Protein AF-A0A4Q8K883-F1 (afdb_monomer_lite)

Radius of gyration: 25.44 Å; chains: 1; bounding box: 75×33×48 Å

pLDDT: mean 84.34, std 14.87, range [52.84, 98.75]

InterPro domains:
  IPR035940 CAP superfamily [G3DSA:3.40.33.10] (22-77)
  IPR035940 CAP superfamily [SSF55797] (31-76)

Organism: Deinopis subrufa (NCBI:txid1905329)

Secondary structure (DSSP, 8-state):
--HHHHHHHHHHHHHHHT----PPPHHHHTT-TT-GGGSPPPTT------S--HHHHHHHHHHHHHHHHHHHTT---

Foldseek 3Di:
DDPVVVVVVVVVVVVVVPPDDPDDDVVQVVVPVPGPVNDDPDPPDDDPDDDDDPVRVVVVVVVVVVVVVCVVVVVPD

Sequence (77 aa):
MPLKTFLACSFILAVLVTAEGRDCPEKYKRFTPDHTFCKDPNPTCKVYQRGVTEEQKKLILKVHNEYRSRLATGQEN

Structure (mmCIF, N/CA/C/O backbone):
data_AF-A0A4Q8K883-F1
#
_entry.id   AF-A0A4Q8K883-F1
#
loop_
_atom_site.group_PDB
_atom_site.id
_atom_site.type_symbol
_atom_site.label_atom_id
_atom_site.label_alt_id
_atom_site.label_comp_id
_atom_site.label_asym_id
_atom_site.label_entity_id
_atom_site.label_seq_id
_atom_site.pdbx_PDB_ins_code
_atom_site.Cartn_x
_atom_site.Cartn_y
_atom_site.Cartn_z
_atom_site.occupancy
_atom_site.B_iso_or_equiv
_atom_site.auth_seq_id
_atom_site.auth_comp_id
_atom_site.auth_asym_id
_atom_site.auth_atom_id
_atom_site.pdbx_PDB_model_num
ATOM 1 N N . MET A 1 1 ? 46.910 -20.572 -27.010 1.00 56.75 1 MET A N 1
ATOM 2 C CA . MET A 1 1 ? 45.620 -19.899 -27.291 1.00 56.75 1 MET A CA 1
ATOM 3 C C . MET A 1 1 ? 45.899 -18.410 -27.473 1.00 56.75 1 MET A C 1
ATOM 5 O O . MET A 1 1 ? 46.597 -17.863 -26.627 1.00 56.75 1 MET A O 1
ATOM 9 N N . PRO A 1 2 ? 45.493 -17.768 -28.582 1.00 74.88 2 PRO A N 1
ATOM 10 C CA . PRO A 1 2 ? 45.896 -16.389 -28.868 1.00 74.88 2 PRO A CA 1
ATOM 11 C C . PRO A 1 2 ? 45.297 -15.392 -27.863 1.00 74.88 2 PRO A C 1
ATOM 13 O O . PRO A 1 2 ? 44.099 -15.418 -27.601 1.00 74.88 2 PRO A O 1
ATOM 16 N N . LEU A 1 3 ? 46.111 -14.465 -27.351 1.00 65.50 3 LEU A N 1
ATOM 17 C CA . LEU A 1 3 ? 45.741 -13.438 -26.358 1.00 65.50 3 LEU A CA 1
ATOM 18 C C . LEU A 1 3 ? 44.445 -12.671 -26.707 1.00 65.50 3 LEU A C 1
ATOM 20 O O . LEU A 1 3 ? 43.655 -12.331 -25.831 1.00 65.50 3 LEU A O 1
ATOM 24 N N . LYS A 1 4 ? 44.181 -12.487 -28.008 1.00 65.75 4 LYS A N 1
ATOM 25 C CA . LYS A 1 4 ? 42.957 -11.869 -28.545 1.00 65.75 4 LYS A CA 1
ATOM 26 C C . LYS A 1 4 ? 41.685 -12.668 -28.230 1.00 65.75 4 LYS A C 1
ATOM 28 O O . LYS A 1 4 ? 40.657 -12.074 -27.934 1.00 65.75 4 LYS A O 1
ATOM 33 N N . THR A 1 5 ? 41.761 -14.001 -28.249 1.00 64.00 5 THR A N 1
ATOM 34 C CA . THR A 1 5 ? 40.630 -14.872 -27.873 1.00 64.00 5 THR A CA 1
ATOM 35 C C . THR A 1 5 ? 40.353 -14.837 -26.374 1.00 64.00 5 THR A C 1
ATOM 37 O O . THR A 1 5 ? 39.198 -14.889 -25.973 1.00 64.00 5 THR A O 1
ATOM 40 N N . PHE A 1 6 ? 41.385 -14.656 -25.546 1.00 67.81 6 PHE A N 1
ATOM 41 C CA . PHE A 1 6 ? 41.226 -14.561 -24.094 1.00 67.81 6 PHE A CA 1
ATOM 42 C C . PHE A 1 6 ? 40.548 -13.244 -23.679 1.00 67.81 6 PHE A C 1
ATOM 44 O O . PHE A 1 6 ? 39.593 -13.259 -22.907 1.00 67.81 6 PHE A O 1
ATOM 51 N N . LEU A 1 7 ? 40.980 -12.121 -24.267 1.00 65.88 7 LEU A N 1
ATOM 52 C CA . LEU A 1 7 ? 40.382 -10.794 -24.057 1.00 65.88 7 LEU A CA 1
ATOM 53 C C . LEU A 1 7 ? 38.930 -10.707 -24.551 1.00 65.88 7 LEU A C 1
ATOM 55 O O . LEU A 1 7 ? 38.090 -10.098 -23.893 1.00 65.88 7 LEU A O 1
ATOM 59 N N . ALA A 1 8 ? 38.614 -11.330 -25.690 1.00 69.12 8 ALA A N 1
ATOM 60 C CA . ALA A 1 8 ? 37.244 -11.374 -26.197 1.00 69.12 8 ALA A CA 1
ATOM 61 C C . ALA A 1 8 ? 36.321 -12.176 -25.260 1.00 69.12 8 ALA A C 1
ATOM 63 O O . ALA A 1 8 ? 35.233 -11.712 -24.923 1.00 69.12 8 ALA A O 1
ATOM 64 N N . CYS A 1 9 ? 36.773 -13.338 -24.775 1.00 66.94 9 CYS A N 1
ATOM 65 C CA . CYS A 1 9 ? 36.006 -14.154 -23.833 1.00 66.94 9 CYS A CA 1
ATOM 66 C C . CYS A 1 9 ? 35.787 -13.460 -22.480 1.00 66.94 9 CYS A C 1
ATOM 68 O O . CYS A 1 9 ? 34.696 -13.568 -21.922 1.00 66.94 9 CYS A O 1
ATOM 70 N N . SER A 1 10 ? 36.773 -12.714 -21.962 1.00 64.94 10 SER A N 1
ATOM 71 C CA . SER A 1 10 ? 36.603 -11.973 -20.703 1.00 64.94 10 SER A CA 1
ATOM 72 C C . SER A 1 10 ? 35.594 -10.831 -20.830 1.00 64.94 10 SER A C 1
ATOM 74 O O . SER A 1 10 ? 34.829 -10.583 -19.902 1.00 64.94 10 SER A O 1
ATOM 76 N N . PHE A 1 11 ? 35.558 -10.158 -21.986 1.00 64.25 11 PHE A N 1
ATOM 77 C CA . PHE A 1 11 ? 34.584 -9.098 -22.255 1.00 64.25 11 PHE A CA 1
ATOM 78 C C . PHE A 1 11 ? 33.154 -9.650 -22.352 1.00 64.25 11 PHE A C 1
ATOM 80 O O . PHE A 1 11 ? 32.233 -9.071 -21.784 1.00 64.25 11 PHE A O 1
ATOM 87 N N . ILE A 1 12 ? 32.970 -10.799 -23.013 1.00 65.56 12 ILE A N 1
ATOM 88 C CA . ILE A 1 12 ? 31.662 -11.467 -23.136 1.00 65.56 12 ILE A CA 1
ATOM 89 C C . ILE A 1 12 ? 31.148 -11.938 -21.766 1.00 65.56 12 ILE A C 1
ATOM 91 O O . ILE A 1 12 ? 29.972 -11.753 -21.455 1.00 65.56 12 ILE A O 1
ATOM 95 N N . LEU A 1 13 ? 32.024 -12.495 -20.923 1.00 62.62 13 LEU A N 1
ATOM 96 C CA . LEU A 1 13 ? 31.655 -12.938 -19.576 1.00 62.62 13 LEU A CA 1
ATOM 97 C C . LEU A 1 13 ? 31.219 -11.760 -18.687 1.00 62.62 13 LEU A C 1
ATOM 99 O O . LEU A 1 13 ? 30.243 -11.878 -17.953 1.00 62.62 13 LEU A O 1
ATOM 103 N N . ALA A 1 14 ? 31.890 -10.609 -18.794 1.00 62.44 14 ALA A N 1
ATOM 104 C CA . ALA A 1 14 ? 31.540 -9.411 -18.031 1.00 62.44 14 ALA A CA 1
ATOM 105 C C . ALA A 1 14 ? 30.163 -8.831 -18.411 1.00 62.44 14 ALA A C 1
ATOM 107 O O . ALA A 1 14 ? 29.458 -8.330 -17.540 1.00 62.44 14 ALA A O 1
ATOM 108 N N . VAL A 1 15 ? 29.752 -8.929 -19.682 1.00 62.03 15 VAL A N 1
ATOM 109 C CA . VAL A 1 15 ? 28.436 -8.449 -20.152 1.00 62.03 15 VAL A CA 1
ATOM 110 C C . VAL A 1 15 ? 27.288 -9.360 -19.697 1.00 62.03 15 VAL A C 1
ATOM 112 O O . VAL A 1 15 ? 26.190 -8.875 -19.450 1.00 62.03 15 VAL A O 1
ATOM 115 N N . LEU A 1 16 ? 27.523 -10.668 -19.542 1.00 58.38 16 LEU A N 1
ATOM 116 C CA . LEU A 1 16 ? 26.512 -11.598 -19.016 1.00 58.38 16 LEU A CA 1
ATOM 117 C C . LEU A 1 16 ? 26.282 -11.432 -17.505 1.00 58.38 16 LEU A C 1
ATOM 119 O O . LEU A 1 16 ? 25.177 -11.671 -17.026 1.00 58.38 16 LEU A O 1
ATOM 123 N N . VAL A 1 17 ? 27.306 -11.004 -16.760 1.00 58.50 17 VAL A N 1
ATOM 124 C CA . VAL A 1 17 ? 27.241 -10.823 -15.298 1.00 58.50 17 VAL A CA 1
ATOM 125 C C . VAL A 1 17 ? 26.398 -9.606 -14.885 1.00 58.50 17 VAL A C 1
ATOM 127 O O . VAL A 1 17 ? 25.932 -9.557 -13.754 1.00 58.50 17 VAL A O 1
ATOM 130 N N . THR A 1 18 ? 26.136 -8.645 -15.776 1.00 52.84 18 THR A N 1
ATOM 131 C CA . THR A 1 18 ? 25.403 -7.409 -15.431 1.00 52.84 18 THR A CA 1
ATOM 132 C C . THR A 1 18 ? 23.890 -7.465 -15.675 1.00 52.84 18 THR A C 1
ATOM 134 O O . THR A 1 18 ? 23.208 -6.451 -15.516 1.00 52.84 18 THR A O 1
ATOM 137 N N . ALA A 1 19 ? 23.330 -8.627 -16.024 1.00 54.44 19 ALA A N 1
ATOM 138 C CA . ALA A 1 19 ? 21.884 -8.812 -16.155 1.00 54.44 19 ALA A CA 1
ATOM 139 C C . ALA A 1 19 ? 21.222 -9.058 -14.784 1.00 54.44 19 ALA A C 1
ATOM 141 O O . ALA A 1 19 ? 20.698 -10.136 -14.511 1.00 54.44 19 ALA A O 1
ATOM 142 N N . GLU A 1 20 ? 21.245 -8.058 -13.903 1.00 56.09 20 GLU A N 1
ATOM 143 C CA . GLU A 1 20 ? 20.496 -8.112 -12.646 1.00 56.09 20 GLU A CA 1
ATOM 144 C C . GLU A 1 20 ? 19.004 -7.860 -12.922 1.00 56.09 20 GLU A C 1
ATOM 146 O O . GLU A 1 20 ? 18.545 -6.723 -13.068 1.00 56.09 20 GLU A O 1
ATOM 151 N N . GLY A 1 21 ? 18.218 -8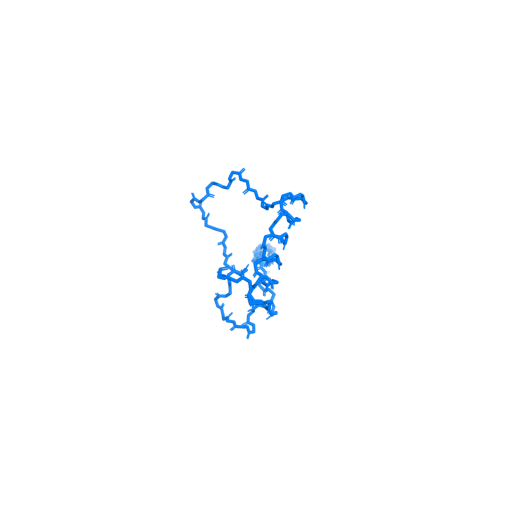.937 -13.004 1.00 58.12 21 GLY A N 1
ATOM 152 C CA . GLY A 1 21 ? 16.781 -8.848 -12.758 1.00 58.12 21 GLY A CA 1
ATOM 153 C C . GLY A 1 21 ? 16.559 -8.380 -11.319 1.00 58.12 21 GLY A C 1
ATOM 154 O O . GLY A 1 21 ? 17.318 -8.742 -10.424 1.00 58.12 21 GLY A O 1
ATOM 155 N N . ARG A 1 22 ? 15.540 -7.553 -11.064 1.00 66.44 22 ARG A N 1
ATOM 156 C CA . ARG A 1 22 ? 15.192 -7.179 -9.685 1.00 66.44 22 ARG A CA 1
ATOM 157 C C . ARG A 1 22 ? 14.785 -8.442 -8.935 1.00 66.44 22 ARG A C 1
ATOM 159 O O . ARG A 1 22 ? 13.661 -8.910 -9.101 1.00 66.44 22 ARG A O 1
ATOM 166 N N . ASP A 1 23 ? 15.681 -8.987 -8.123 1.00 75.94 23 ASP A N 1
ATOM 167 C CA . ASP A 1 23 ? 15.390 -10.211 -7.392 1.00 75.94 23 ASP A CA 1
ATOM 168 C C . ASP A 1 23 ? 14.203 -10.004 -6.442 1.00 75.94 23 ASP A C 1
ATOM 170 O O . ASP A 1 23 ? 14.199 -9.145 -5.556 1.00 75.94 23 ASP A O 1
ATOM 174 N N . CYS A 1 24 ? 13.159 -10.807 -6.653 1.00 84.81 24 CYS A N 1
ATOM 175 C CA . CYS A 1 24 ? 11.976 -10.859 -5.804 1.00 84.81 24 CYS A CA 1
ATOM 176 C C . CYS A 1 24 ? 12.380 -11.312 -4.387 1.00 84.81 24 CYS A C 1
ATOM 178 O O . CYS A 1 24 ? 12.903 -12.419 -4.237 1.00 84.81 24 CYS A O 1
ATOM 180 N N . PRO A 1 25 ? 12.114 -10.516 -3.331 1.00 90.19 25 PRO A N 1
ATOM 181 C CA . PRO A 1 25 ? 12.472 -10.892 -1.967 1.00 90.19 25 PRO A CA 1
ATOM 182 C C . PRO A 1 25 ? 11.809 -12.202 -1.516 1.00 90.19 25 PRO A C 1
ATOM 184 O O . PRO A 1 25 ? 10.595 -12.370 -1.655 1.00 90.19 25 PRO A O 1
ATOM 187 N N . GLU A 1 26 ? 12.573 -13.078 -0.857 1.00 88.50 26 GLU A N 1
ATOM 188 C CA . GLU A 1 26 ? 12.099 -14.393 -0.379 1.00 88.50 26 GLU A CA 1
ATOM 189 C C . GLU A 1 26 ? 10.857 -14.315 0.524 1.00 88.50 26 GLU A C 1
ATOM 191 O O . GLU A 1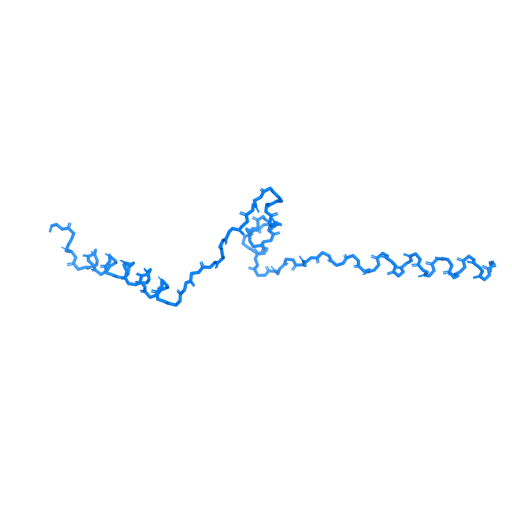 26 ? 9.976 -15.177 0.483 1.00 88.50 26 GLU A O 1
ATOM 196 N N . LYS A 1 27 ? 10.708 -13.222 1.288 1.00 91.44 27 LYS A N 1
ATOM 197 C CA . LYS A 1 27 ? 9.526 -12.989 2.136 1.00 91.44 27 LYS A CA 1
ATOM 198 C C . LYS A 1 27 ? 8.200 -12.954 1.369 1.00 91.44 27 LYS A C 1
ATOM 200 O O . LYS A 1 27 ? 7.156 -13.108 1.999 1.00 91.44 27 LYS A O 1
ATOM 205 N N . TYR A 1 28 ? 8.231 -12.709 0.060 1.00 90.81 28 TYR A N 1
ATOM 206 C CA . TYR A 1 28 ? 7.052 -12.706 -0.803 1.00 90.81 28 TYR A CA 1
ATOM 207 C C . TYR A 1 28 ? 6.861 -14.055 -1.504 1.00 90.81 28 TYR A C 1
ATOM 209 O O . TYR A 1 28 ? 5.729 -14.533 -1.574 1.00 90.81 28 TYR A O 1
ATOM 217 N N . LYS A 1 29 ? 7.955 -14.717 -1.909 1.00 86.88 29 LYS A N 1
ATOM 218 C CA . LYS A 1 29 ? 7.924 -16.061 -2.517 1.00 86.88 29 LYS A CA 1
ATOM 219 C C . LYS A 1 29 ? 7.370 -17.131 -1.577 1.00 86.88 29 LYS A C 1
ATOM 221 O O . LYS A 1 29 ? 6.703 -18.055 -2.028 1.00 86.88 29 LYS A O 1
ATOM 226 N N . ARG A 1 30 ? 7.582 -16.981 -0.262 1.00 90.44 30 ARG A N 1
ATOM 227 C CA . ARG A 1 30 ? 7.074 -17.929 0.750 1.00 90.44 30 ARG A CA 1
ATOM 228 C C . ARG A 1 30 ? 5.546 -18.066 0.784 1.00 90.44 30 ARG A C 1
ATOM 230 O O . ARG A 1 30 ? 5.053 -19.061 1.296 1.00 90.44 30 ARG A O 1
ATOM 237 N N . PHE A 1 31 ? 4.804 -17.053 0.327 1.00 89.50 31 PHE A N 1
ATOM 238 C CA . PHE A 1 31 ? 3.337 -17.088 0.314 1.00 89.50 31 PHE A CA 1
ATOM 239 C C . PHE A 1 31 ? 2.808 -17.705 -0.977 1.00 89.50 31 PHE A C 1
ATOM 241 O O . PHE A 1 31 ? 1.874 -18.500 -0.951 1.00 89.50 31 PHE A O 1
ATOM 248 N N . THR A 1 32 ? 3.396 -17.316 -2.108 1.00 89.56 32 THR A N 1
ATOM 249 C CA . THR A 1 32 ? 3.079 -17.854 -3.430 1.00 89.56 32 THR A CA 1
ATOM 250 C C . THR A 1 32 ? 4.253 -17.603 -4.384 1.00 89.56 32 THR A C 1
ATOM 252 O O . THR A 1 32 ? 4.872 -16.535 -4.302 1.00 89.56 32 THR A O 1
ATOM 255 N N . PRO A 1 33 ? 4.545 -18.531 -5.316 1.00 83.94 33 PRO A N 1
ATOM 256 C CA . PRO A 1 33 ? 5.512 -18.298 -6.389 1.00 83.94 33 PRO A CA 1
ATOM 257 C C . PRO A 1 33 ? 5.158 -17.092 -7.275 1.00 83.94 33 PRO A C 1
ATOM 259 O O . PRO A 1 33 ? 6.056 -16.453 -7.812 1.00 83.94 33 PRO A O 1
ATOM 262 N N . ASP A 1 34 ? 3.866 -16.756 -7.397 1.00 88.50 34 ASP A N 1
ATOM 263 C CA . ASP A 1 34 ? 3.349 -15.668 -8.243 1.00 88.50 34 ASP A CA 1
ATOM 264 C C . ASP A 1 34 ? 2.861 -14.462 -7.415 1.00 88.50 34 ASP A C 1
ATOM 266 O O . ASP A 1 34 ? 1.724 -13.990 -7.520 1.00 88.50 34 ASP A O 1
ATOM 270 N N . HIS A 1 35 ? 3.706 -13.976 -6.506 1.00 92.12 35 HIS A N 1
ATOM 271 C CA . HIS A 1 35 ? 3.338 -12.870 -5.623 1.00 92.12 35 HIS A CA 1
ATOM 272 C C . HIS A 1 35 ? 3.250 -11.541 -6.392 1.00 92.12 35 HIS A C 1
ATOM 274 O O . HIS A 1 35 ? 4.158 -11.187 -7.139 1.00 92.12 35 HIS A O 1
ATOM 280 N N . THR A 1 36 ? 2.207 -10.739 -6.152 1.00 92.50 36 THR A N 1
ATOM 281 C CA . THR A 1 36 ? 1.953 -9.474 -6.880 1.00 92.50 36 THR A CA 1
ATOM 282 C C . THR A 1 36 ? 3.108 -8.475 -6.814 1.00 92.50 36 THR A C 1
ATOM 284 O O . THR A 1 36 ? 3.381 -7.803 -7.799 1.00 92.50 36 THR A O 1
ATOM 287 N N . PHE A 1 37 ? 3.823 -8.406 -5.687 1.00 90.94 37 PHE A N 1
ATOM 288 C CA . PHE A 1 37 ? 5.044 -7.593 -5.548 1.00 90.94 37 PHE A CA 1
ATOM 289 C C . PHE A 1 37 ? 6.142 -7.961 -6.558 1.00 90.94 37 PHE A C 1
ATOM 291 O O . PHE A 1 37 ? 6.941 -7.110 -6.930 1.00 90.94 37 PHE A O 1
ATOM 298 N N . CYS A 1 38 ? 6.204 -9.230 -6.953 1.00 89.81 38 CYS A N 1
ATOM 299 C CA . CYS A 1 38 ? 7.255 -9.777 -7.802 1.00 89.81 38 CYS A CA 1
ATOM 300 C C . CYS A 1 38 ? 6.883 -9.763 -9.285 1.00 89.81 38 CYS A C 1
ATOM 302 O O . CYS A 1 38 ? 7.685 -10.173 -10.116 1.00 89.81 38 CYS A O 1
ATOM 304 N N . LYS A 1 39 ? 5.677 -9.286 -9.612 1.00 89.50 39 LYS A N 1
ATOM 305 C CA . LYS A 1 39 ? 5.249 -9.076 -10.989 1.00 89.50 39 LYS A CA 1
ATOM 306 C C . LYS A 1 39 ? 5.866 -7.797 -11.528 1.00 89.50 39 LYS A C 1
ATOM 308 O O . LYS A 1 39 ? 5.869 -6.765 -10.852 1.00 89.50 39 LYS A O 1
ATOM 313 N N . ASP A 1 40 ? 6.312 -7.856 -12.774 1.00 88.56 40 ASP A N 1
ATOM 314 C CA . ASP A 1 40 ? 6.709 -6.655 -13.487 1.00 88.56 40 ASP A CA 1
ATOM 315 C C . ASP A 1 40 ? 5.513 -5.705 -13.669 1.00 88.56 40 ASP A C 1
ATOM 317 O O . ASP A 1 40 ? 4.364 -6.148 -13.803 1.00 88.56 40 ASP A O 1
ATOM 321 N N . PRO A 1 41 ? 5.750 -4.381 -13.676 1.00 87.94 41 PRO A N 1
ATOM 322 C CA . PRO A 1 41 ? 4.709 -3.416 -13.989 1.00 87.94 41 PRO A CA 1
ATOM 323 C C . PRO A 1 41 ? 4.101 -3.698 -15.363 1.00 87.94 41 PRO A C 1
ATOM 325 O O . PRO A 1 41 ? 4.814 -4.012 -16.313 1.00 87.94 41 PRO A O 1
ATOM 328 N N . ASN A 1 42 ? 2.786 -3.519 -15.489 1.00 91.06 42 ASN A N 1
ATOM 329 C CA . ASN A 1 42 ? 2.118 -3.670 -16.776 1.00 91.06 42 ASN A CA 1
ATOM 330 C C . ASN A 1 42 ? 2.711 -2.672 -17.800 1.00 91.06 42 ASN A C 1
ATOM 332 O O . ASN A 1 42 ? 2.586 -1.461 -17.582 1.00 91.06 42 ASN A O 1
ATOM 336 N N . PRO A 1 43 ? 3.299 -3.146 -18.918 1.00 91.38 43 PRO A N 1
ATOM 337 C CA . PRO A 1 43 ? 3.979 -2.283 -19.880 1.00 91.38 43 PRO A CA 1
ATOM 338 C C . PRO A 1 43 ? 3.030 -1.359 -20.655 1.00 91.38 43 PRO A C 1
ATOM 340 O O . PRO A 1 43 ? 3.481 -0.362 -21.213 1.00 91.38 43 PRO A O 1
ATOM 343 N N . THR A 1 44 ? 1.726 -1.651 -20.696 1.00 95.56 44 THR A N 1
ATOM 344 C CA . THR A 1 44 ? 0.738 -0.826 -21.410 1.00 95.56 44 THR A CA 1
ATOM 345 C C . THR A 1 44 ? 0.083 0.230 -20.518 1.00 95.56 44 THR A C 1
ATOM 347 O O . THR A 1 44 ? -0.599 1.128 -21.013 1.00 95.56 44 THR A O 1
ATOM 350 N N . CYS A 1 45 ? 0.281 0.156 -19.199 1.00 91.69 45 CYS A N 1
ATOM 351 C CA . CYS A 1 45 ? -0.358 1.059 -18.253 1.00 91.69 45 CYS A CA 1
A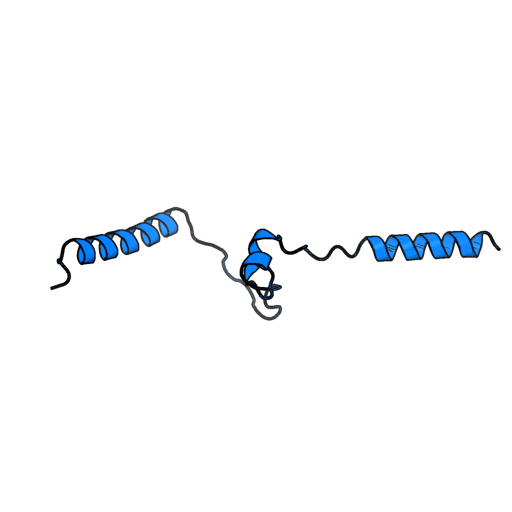TOM 352 C C . CYS A 1 45 ? 0.439 2.360 -18.096 1.00 91.69 45 CYS A C 1
ATOM 354 O O . CYS A 1 45 ? 1.515 2.389 -17.491 1.00 91.69 45 CYS A O 1
ATOM 356 N N . LYS A 1 46 ? -0.127 3.474 -18.574 1.00 95.12 46 LYS A N 1
ATOM 357 C CA . LYS A 1 46 ? 0.395 4.811 -18.275 1.00 95.12 46 LYS A CA 1
ATOM 358 C C . LYS A 1 46 ? -0.083 5.252 -16.891 1.00 9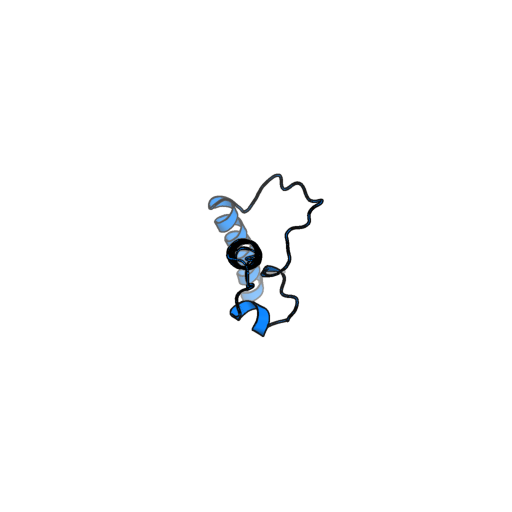5.12 46 LYS A C 1
ATOM 360 O O . LYS A 1 46 ? -1.232 5.638 -16.706 1.00 95.12 46 LYS A O 1
ATOM 365 N N . VAL A 1 47 ? 0.814 5.211 -15.913 1.00 91.69 47 VAL A N 1
ATOM 366 C CA . VAL A 1 47 ? 0.507 5.612 -14.534 1.00 91.69 47 VAL A CA 1
ATOM 367 C C . VAL A 1 47 ? 0.465 7.140 -14.420 1.00 91.69 47 VAL A C 1
ATOM 369 O O . VAL A 1 47 ? 1.499 7.791 -14.539 1.00 91.69 47 VAL A O 1
ATOM 372 N N . TYR A 1 48 ? -0.717 7.706 -14.161 1.00 93.75 48 TYR A N 1
ATOM 373 C CA . TYR A 1 48 ? -0.910 9.156 -13.987 1.00 93.75 48 TYR A CA 1
ATOM 374 C C . TYR A 1 48 ? -0.593 9.648 -12.571 1.00 93.75 48 TYR A C 1
ATOM 376 O O . TYR A 1 48 ? -0.093 10.754 -12.395 1.00 93.75 48 TYR A O 1
ATOM 384 N N . GLN A 1 49 ? -0.864 8.824 -11.559 1.00 94.19 49 GLN A N 1
ATOM 385 C CA . GLN A 1 49 ? -0.622 9.140 -10.155 1.00 94.19 49 GLN A CA 1
ATOM 386 C C . GLN A 1 49 ? -0.201 7.873 -9.411 1.00 94.19 49 GLN A C 1
ATOM 388 O O . GLN A 1 49 ? -0.672 6.776 -9.714 1.00 94.19 49 GLN A O 1
ATOM 393 N N . ARG A 1 50 ? 0.701 8.020 -8.438 1.00 92.69 50 ARG A N 1
ATOM 394 C CA . ARG A 1 50 ? 1.130 6.937 -7.549 1.00 92.69 50 ARG A CA 1
ATOM 395 C C . ARG A 1 50 ? 0.857 7.306 -6.102 1.00 92.69 50 ARG A C 1
ATOM 397 O O . ARG A 1 50 ? 1.130 8.429 -5.690 1.00 92.69 50 ARG A O 1
ATOM 404 N N . GLY A 1 51 ? 0.420 6.312 -5.338 1.00 94.25 51 GLY A N 1
ATOM 405 C CA . GLY A 1 51 ? 0.219 6.441 -3.903 1.00 94.25 51 GLY A CA 1
ATOM 406 C C . GLY A 1 51 ? -0.959 7.337 -3.529 1.00 94.25 51 GLY A C 1
ATOM 407 O O . GLY A 1 51 ? -1.792 7.695 -4.356 1.00 94.25 51 GLY A O 1
ATOM 408 N N . VAL A 1 52 ? -1.009 7.657 -2.242 1.00 97.06 52 VAL A N 1
ATOM 409 C CA . VAL A 1 52 ? -2.020 8.500 -1.599 1.00 97.06 52 VAL A CA 1
ATOM 410 C C . VAL A 1 52 ? -1.310 9.491 -0.676 1.00 97.06 52 VAL A C 1
ATOM 412 O O . VAL A 1 52 ? -0.265 9.150 -0.109 1.00 97.06 52 VAL A O 1
ATOM 415 N N . THR A 1 53 ? -1.848 10.704 -0.531 1.00 97.88 53 THR A N 1
ATOM 416 C CA . THR A 1 53 ? -1.297 11.717 0.387 1.00 97.88 53 THR A CA 1
ATOM 417 C C . THR A 1 53 ? -1.479 11.300 1.849 1.00 97.88 53 THR A C 1
ATOM 419 O O . THR A 1 53 ? -2.266 10.402 2.156 1.00 97.88 53 THR A O 1
ATOM 422 N N . GLU A 1 54 ? -0.780 11.949 2.780 1.00 98.25 54 GLU A N 1
ATOM 423 C CA . GLU A 1 54 ? -0.937 11.660 4.213 1.00 98.25 54 GLU A CA 1
ATOM 424 C C . GLU A 1 54 ? -2.359 11.953 4.713 1.00 98.25 54 GLU A C 1
ATOM 426 O O . GLU A 1 54 ? -2.909 11.209 5.527 1.00 98.25 54 GLU A O 1
ATOM 431 N N . GLU A 1 55 ? -3.004 12.986 4.178 1.00 98.44 55 GLU A N 1
ATOM 432 C CA . GLU A 1 55 ? -4.401 13.323 4.460 1.00 98.44 55 GLU A CA 1
ATOM 433 C C . GLU A 1 55 ? -5.334 12.221 3.952 1.00 98.44 55 GLU A C 1
ATOM 435 O O . GLU A 1 55 ? -6.233 11.786 4.673 1.00 98.44 55 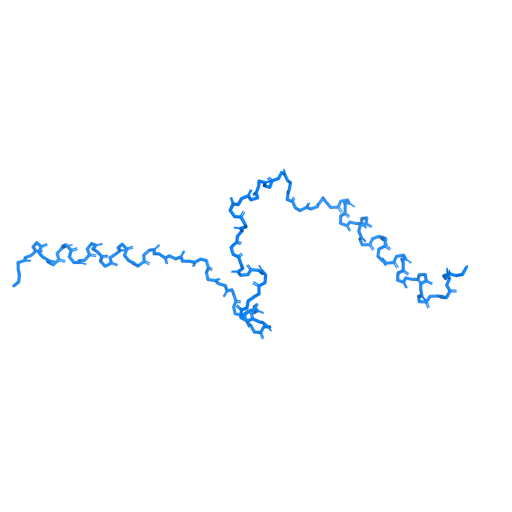GLU A O 1
ATOM 440 N N . GLN A 1 56 ? -5.085 11.709 2.743 1.00 98.44 56 GLN A N 1
ATOM 441 C CA . GLN A 1 56 ? -5.843 10.592 2.182 1.00 98.44 56 GLN A CA 1
ATOM 442 C C . GLN A 1 56 ? -5.639 9.307 2.994 1.00 98.44 56 GLN A C 1
ATOM 444 O O . GLN A 1 56 ? -6.612 8.604 3.259 1.00 98.44 56 GLN A O 1
ATOM 449 N N . LYS A 1 57 ? -4.419 9.013 3.464 1.00 98.62 57 LYS A N 1
ATOM 450 C CA . LYS A 1 57 ? -4.160 7.871 4.363 1.00 98.62 57 LYS A CA 1
ATOM 451 C C . LYS A 1 57 ? -4.957 7.987 5.661 1.00 98.62 57 LYS A C 1
ATOM 453 O O . LYS A 1 57 ? -5.594 7.016 6.072 1.00 98.62 57 LYS A O 1
ATOM 458 N N . LYS A 1 58 ? -4.963 9.173 6.280 1.00 98.75 58 LYS A N 1
ATOM 459 C CA . LYS A 1 58 ? -5.757 9.452 7.489 1.00 98.75 58 LYS A CA 1
ATOM 460 C C . LYS A 1 58 ? -7.249 9.268 7.232 1.00 98.75 58 LYS A C 1
ATOM 462 O O . LYS A 1 58 ? -7.924 8.676 8.068 1.00 98.75 58 LYS A O 1
ATOM 467 N N . LEU A 1 59 ? -7.755 9.724 6.086 1.00 98.75 59 LEU A N 1
ATOM 468 C CA . LEU A 1 59 ? -9.157 9.544 5.703 1.00 98.75 59 LEU A CA 1
ATOM 469 C C . LEU A 1 59 ? -9.512 8.066 5.496 1.00 98.75 59 LEU A C 1
ATOM 471 O O . LEU A 1 59 ? -10.525 7.610 6.023 1.00 98.75 59 LEU A O 1
ATOM 475 N N . ILE A 1 60 ? -8.675 7.315 4.775 1.00 98.62 60 ILE A N 1
ATOM 476 C CA . ILE A 1 60 ? -8.867 5.876 4.547 1.00 98.62 60 ILE A CA 1
ATOM 477 C C . ILE A 1 60 ? -8.946 5.148 5.890 1.00 98.62 60 ILE A C 1
ATOM 479 O O . ILE A 1 60 ? -9.902 4.410 6.128 1.00 98.62 60 ILE A O 1
ATOM 483 N N . LEU A 1 61 ? -7.983 5.387 6.784 1.00 98.69 61 LEU A N 1
ATOM 484 C CA . LEU A 1 61 ? -7.965 4.779 8.116 1.00 98.69 61 LEU A CA 1
ATOM 485 C C . LEU A 1 61 ? -9.181 5.212 8.954 1.00 98.69 61 LEU A C 1
ATOM 487 O O . LEU A 1 61 ? -9.830 4.361 9.561 1.00 98.69 61 LEU A O 1
ATOM 491 N N . LYS A 1 62 ? -9.505 6.512 8.888 1.00 98.62 62 LYS A N 1
ATOM 492 C CA . LYS A 1 62 ? -10.775 7.178 9.227 1.00 98.62 62 LYS A CA 1
ATOM 493 C C . LYS A 1 62 ? -11.978 6.247 9.088 1.00 98.62 62 LYS A C 1
ATOM 495 O O . LYS A 1 62 ? -12.489 5.650 10.036 1.00 98.62 62 LYS A O 1
ATOM 500 N N . VAL A 1 63 ? -12.376 6.135 7.829 1.00 98.69 63 VAL A N 1
ATOM 501 C CA . VAL A 1 63 ? -13.611 5.489 7.390 1.00 98.69 63 VAL A CA 1
ATOM 502 C C . VAL A 1 63 ? -13.620 4.000 7.736 1.00 98.69 63 VAL A C 1
ATOM 504 O O . VAL A 1 63 ? -14.643 3.479 8.178 1.00 98.69 63 VAL A O 1
ATOM 507 N N . HIS A 1 64 ? -12.483 3.307 7.598 1.00 98.75 64 HIS A N 1
ATOM 508 C CA . HIS A 1 64 ? -12.399 1.887 7.956 1.00 98.75 64 HIS A CA 1
ATOM 509 C C . HIS A 1 64 ? -12.635 1.663 9.452 1.00 98.75 64 HIS A C 1
ATOM 511 O O . HIS A 1 64 ? -13.371 0.748 9.825 1.00 98.75 64 HIS A O 1
ATOM 517 N N . ASN A 1 65 ? -12.031 2.483 10.313 1.00 98.62 65 ASN A N 1
ATOM 518 C CA . ASN A 1 65 ? -12.164 2.327 11.759 1.00 98.62 65 ASN A CA 1
ATOM 519 C C . ASN A 1 65 ? -13.554 2.717 12.259 1.00 98.62 65 ASN A C 1
ATOM 521 O O . ASN A 1 65 ? -14.093 2.018 13.112 1.00 98.62 65 ASN A O 1
ATOM 525 N N . GLU A 1 66 ? -14.159 3.768 11.706 1.00 98.31 66 GLU A N 1
ATOM 526 C CA . GLU A 1 66 ? -15.545 4.140 12.018 1.00 98.31 66 GLU A CA 1
ATOM 527 C C . GLU A 1 66 ? -16.513 3.010 11.659 1.00 98.31 66 GLU A C 1
ATOM 529 O O . GLU A 1 66 ? -17.328 2.608 12.489 1.00 98.31 66 GLU A O 1
ATOM 534 N N . TYR A 1 67 ? -16.370 2.424 10.465 1.00 98.00 67 TYR A N 1
ATOM 535 C CA . TYR A 1 67 ? -17.194 1.290 10.051 1.00 98.00 67 TYR A CA 1
ATOM 536 C C . TYR A 1 67 ? -16.987 0.066 10.953 1.00 98.00 67 TYR A C 1
ATOM 538 O O . TYR A 1 67 ? -17.957 -0.529 11.421 1.00 98.00 67 TYR A O 1
ATOM 546 N N . ARG A 1 68 ? -15.728 -0.286 11.253 1.00 98.06 68 ARG A N 1
ATOM 547 C CA . ARG A 1 68 ? -15.400 -1.383 12.180 1.00 98.06 68 ARG A CA 1
ATOM 548 C C . ARG A 1 68 ? -15.991 -1.150 13.568 1.00 98.06 68 ARG A C 1
ATOM 550 O O . ARG A 1 68 ? -16.519 -2.089 14.151 1.00 98.06 68 ARG A O 1
ATOM 557 N N . SER A 1 69 ? -15.905 0.078 14.080 1.00 98.25 69 SER A N 1
ATOM 558 C CA . SER A 1 69 ? -16.456 0.443 15.385 1.00 98.25 69 SER A CA 1
ATOM 559 C C . SER A 1 69 ? -17.969 0.309 15.389 1.00 98.25 69 SER A C 1
ATOM 561 O O . SER A 1 69 ? -18.492 -0.331 16.288 1.00 98.25 69 SER A O 1
ATOM 563 N N . ARG A 1 70 ? -18.653 0.842 14.369 1.00 97.75 70 ARG A N 1
ATOM 564 C CA . ARG A 1 70 ? -20.113 0.766 14.241 1.00 97.75 70 ARG A CA 1
ATOM 565 C C . ARG A 1 70 ? -20.619 -0.677 14.274 1.00 97.75 70 ARG A C 1
ATOM 567 O O . ARG A 1 70 ? -21.578 -0.963 14.976 1.00 97.75 70 ARG A O 1
ATOM 574 N N . LEU A 1 71 ? -19.954 -1.581 13.548 1.00 97.56 71 LEU A N 1
ATOM 575 C CA . LEU A 1 71 ? -20.286 -3.011 13.574 1.00 97.56 71 LEU A CA 1
ATOM 576 C C . LEU A 1 71 ? -19.986 -3.651 14.936 1.00 97.56 71 LEU A C 1
ATOM 578 O O . LEU A 1 71 ? -20.769 -4.450 15.433 1.00 97.56 71 LEU A O 1
ATOM 582 N N . ALA A 1 72 ? -18.848 -3.315 15.549 1.00 97.62 72 ALA A N 1
ATOM 583 C CA . ALA A 1 72 ? -18.456 -3.874 16.842 1.00 97.62 72 ALA A CA 1
ATOM 584 C C . ALA A 1 72 ? -19.364 -3.413 17.997 1.00 97.62 72 ALA A C 1
ATOM 586 O O . ALA A 1 72 ? -19.454 -4.106 19.008 1.00 97.62 72 ALA A O 1
ATOM 587 N N . THR A 1 73 ? -20.020 -2.257 17.858 1.00 97.69 73 THR A N 1
ATOM 588 C CA . THR A 1 73 ? -20.938 -1.685 18.853 1.00 97.69 73 THR A CA 1
ATOM 589 C C . THR A 1 73 ? -22.415 -1.972 18.574 1.00 97.69 73 THR A C 1
ATOM 591 O O . THR A 1 73 ? -23.253 -1.539 19.361 1.00 97.69 73 THR A O 1
ATOM 594 N N . GLY A 1 74 ? -22.754 -2.692 17.497 1.00 94.94 74 GLY A N 1
ATOM 595 C CA . GLY A 1 74 ? -24.146 -3.012 17.154 1.00 94.94 74 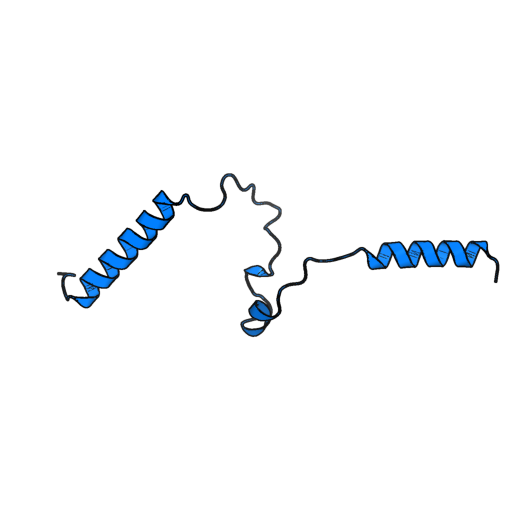GLY A CA 1
ATOM 596 C C . GLY A 1 74 ? -24.961 -1.809 16.657 1.00 94.94 74 GLY A C 1
ATOM 597 O O . GLY A 1 74 ? -26.170 -1.742 16.873 1.00 94.94 74 GLY A O 1
ATOM 598 N N . GLN A 1 75 ? -24.297 -0.809 16.071 1.00 93.06 75 GLN A N 1
ATOM 599 C CA . GLN A 1 75 ? -24.896 0.448 15.602 1.00 93.06 75 GLN A CA 1
ATOM 600 C C . GLN A 1 75 ? -25.165 0.450 14.085 1.00 93.06 75 GLN A C 1
ATOM 602 O O . GLN A 1 75 ? -25.159 1.501 13.442 1.00 93.06 75 GLN A O 1
ATOM 607 N N . GLU A 1 76 ? -25.316 -0.722 13.472 1.00 84.88 76 GLU A N 1
ATOM 608 C CA . GLU A 1 76 ? -25.596 -0.877 12.041 1.00 84.88 76 GLU A CA 1
ATOM 609 C C . GLU A 1 76 ? -27.066 -0.680 11.644 1.00 84.88 76 GLU A C 1
ATOM 611 O O . GLU A 1 76 ? -27.333 -0.586 10.445 1.00 84.88 76 GLU A O 1
ATOM 616 N N . ASN A 1 77 ? -27.974 -0.614 12.625 1.00 63.00 77 ASN A N 1
ATOM 617 C CA . ASN A 1 77 ? -29.426 -0.509 12.439 1.00 63.00 77 ASN A CA 1
ATOM 618 C C . ASN A 1 77 ? -29.928 0.937 12.439 1.00 63.00 77 ASN A C 1
ATOM 620 O O . ASN A 1 77 ? -29.527 1.700 13.349 1.00 63.00 77 ASN A O 1
#